Protein AF-A0A2D3TFD7-F1 (afdb_monomer_lite)

InterPro domains:
  IPR010998 Integrase/recombinase, N-terminal [G3DSA:1.10.150.130] (1-53)
  IPR011010 DNA breaking-rejoining enzyme, catalytic core [SSF56349] (2-69)

Secondary structure (DSSP, 8-state):
-HHHHHHHHHTT-HHHHHHHHHHHHHHHHHHHHTTS-SS-TTTTSPPPPPP---PPPPHHHHHHHHHHHTTS--

Foldseek 3Di:
DLVVLVVCVVVVNLVVSQVVLVVLQVVVVVCVVVVNDVDRPSVVHDHRDDDDPDDDDDPVNVVVVVVVVVPDDD

Organism: NCBI:txid138072

Sequence (74 aa):
MAEFLNSYPEQGKTATAKLTRGILIDLFNGAIAEGHLDNNPAVPTKNPRVQIQRARLSLEEFLLIRECSRHFPS

Radius of gyration: 20.68 Å; chains: 1; bounding box: 40×24×58 Å

pLDDT: mean 87.44, std 7.37, range [68.0, 97.5]

Structure (mmCIF, N/CA/C/O backbone):
data_AF-A0A2D3TFD7-F1
#
_entry.id   AF-A0A2D3TFD7-F1
#
loop_
_atom_site.group_PDB
_atom_site.id
_atom_site.type_symbol
_atom_site.label_atom_id
_atom_site.label_alt_id
_atom_site.label_comp_id
_atom_site.label_asym_id
_atom_site.label_entity_id
_atom_site.label_seq_id
_atom_site.pdbx_PDB_ins_code
_atom_site.Cartn_x
_atom_site.Cartn_y
_atom_site.Cartn_z
_atom_site.occupancy
_atom_site.B_iso_or_equiv
_atom_site.auth_seq_id
_atom_site.auth_comp_id
_atom_site.auth_asym_id
_atom_site.auth_atom_id
_atom_site.pdbx_PDB_model_num
ATOM 1 N N . MET A 1 1 ? 10.952 -12.002 -8.660 1.00 68.00 1 MET A N 1
ATOM 2 C CA . MET A 1 1 ? 10.262 -10.747 -8.266 1.00 68.00 1 MET A CA 1
ATOM 3 C C . MET A 1 1 ? 8.793 -10.936 -7.932 1.00 68.00 1 MET A C 1
ATOM 5 O O . MET A 1 1 ? 8.400 -10.547 -6.841 1.00 68.00 1 MET A O 1
ATOM 9 N N . ALA A 1 2 ? 7.985 -11.534 -8.815 1.00 73.12 2 ALA A N 1
ATOM 10 C CA . ALA A 1 2 ? 6.572 -11.787 -8.515 1.00 73.12 2 ALA A CA 1
ATOM 11 C C . ALA A 1 2 ? 6.384 -12.651 -7.253 1.00 73.12 2 ALA A C 1
ATOM 13 O O . ALA A 1 2 ? 5.627 -12.273 -6.371 1.00 73.12 2 ALA A O 1
ATOM 14 N N . GLU A 1 3 ? 7.145 -13.740 -7.122 1.00 78.00 3 GLU A N 1
ATOM 15 C CA . GLU A 1 3 ? 7.119 -14.620 -5.942 1.00 78.00 3 GLU A CA 1
ATOM 16 C C . GLU A 1 3 ? 7.492 -13.885 -4.642 1.00 78.00 3 GLU A C 1
ATOM 18 O O . GLU A 1 3 ? 6.768 -13.950 -3.653 1.00 78.00 3 GLU A O 1
ATOM 23 N N . PHE A 1 4 ? 8.548 -13.065 -4.681 1.00 78.38 4 PHE A N 1
ATOM 24 C CA . PHE A 1 4 ? 8.959 -12.225 -3.553 1.00 78.38 4 PHE A CA 1
ATOM 25 C C . PHE A 1 4 ? 7.860 -11.240 -3.128 1.00 78.38 4 PHE A C 1
ATOM 27 O O . PHE A 1 4 ? 7.531 -11.156 -1.948 1.00 78.38 4 PHE A O 1
ATOM 34 N N . LEU A 1 5 ? 7.235 -10.532 -4.076 1.00 77.81 5 LEU A N 1
ATOM 35 C CA . LEU A 1 5 ? 6.144 -9.598 -3.775 1.00 77.81 5 LEU A CA 1
ATOM 36 C C . LEU A 1 5 ? 4.865 -10.306 -3.303 1.00 77.81 5 LEU A C 1
ATOM 38 O O . LEU A 1 5 ? 4.125 -9.730 -2.507 1.00 77.81 5 LEU A O 1
ATOM 42 N N . ASN A 1 6 ? 4.619 -11.538 -3.752 1.00 78.44 6 ASN A N 1
ATOM 43 C CA . ASN A 1 6 ? 3.458 -12.338 -3.356 1.00 78.44 6 ASN A CA 1
ATOM 44 C C . ASN A 1 6 ? 3.577 -12.917 -1.936 1.00 78.44 6 ASN A C 1
ATOM 46 O O . ASN A 1 6 ? 2.548 -13.138 -1.304 1.00 78.44 6 ASN A O 1
ATOM 50 N N . SER A 1 7 ? 4.793 -13.045 -1.395 1.00 80.12 7 SER A N 1
ATOM 51 C CA . SER A 1 7 ? 5.017 -13.497 -0.011 1.00 80.12 7 SER A CA 1
ATOM 52 C C . SER A 1 7 ? 4.518 -12.509 1.063 1.00 80.12 7 SER A C 1
ATOM 54 O O . SER A 1 7 ? 4.222 -12.893 2.194 1.00 80.12 7 SER A O 1
ATOM 56 N N . TYR A 1 8 ? 4.398 -11.217 0.730 1.00 76.94 8 TYR A N 1
ATOM 57 C CA . TYR A 1 8 ? 3.951 -10.177 1.665 1.00 76.94 8 TYR A CA 1
ATOM 58 C C . TYR A 1 8 ? 2.430 -10.183 1.905 1.00 76.94 8 TYR A C 1
ATOM 60 O O . TYR A 1 8 ? 2.025 -10.087 3.067 1.00 76.94 8 TYR A O 1
ATOM 68 N N . PRO A 1 9 ? 1.567 -10.291 0.871 1.00 73.62 9 PRO A N 1
ATOM 69 C CA . PRO A 1 9 ? 0.136 -10.522 1.049 1.00 73.62 9 PRO A CA 1
ATOM 70 C C . PRO A 1 9 ? -0.188 -11.744 1.913 1.00 73.62 9 PRO A C 1
ATOM 72 O O . PRO A 1 9 ? -1.078 -11.650 2.754 1.00 73.62 9 PRO A O 1
ATOM 75 N N . GLU A 1 10 ? 0.554 -12.847 1.765 1.00 74.81 10 GLU A N 1
ATOM 76 C CA . GLU A 1 10 ? 0.363 -14.071 2.566 1.00 74.81 10 GLU A CA 1
ATOM 77 C C . GLU A 1 10 ? 0.621 -13.843 4.064 1.00 74.81 10 GLU A C 1
ATOM 79 O O . GLU A 1 10 ? 0.019 -14.491 4.912 1.00 74.81 10 GLU A O 1
ATOM 84 N N . GLN A 1 11 ? 1.452 -12.854 4.403 1.00 78.06 11 GLN A N 1
ATOM 85 C CA . GLN A 1 11 ? 1.743 -12.443 5.780 1.00 78.06 11 GLN A CA 1
ATOM 86 C C . GLN A 1 11 ? 0.832 -11.309 6.285 1.00 78.06 11 GLN A C 1
ATOM 88 O O . GLN A 1 11 ? 1.116 -10.707 7.321 1.00 78.06 11 GLN A O 1
ATOM 93 N N . GLY A 1 12 ? -0.209 -10.930 5.534 1.00 77.12 12 GLY A N 1
ATOM 94 C CA . GLY A 1 12 ? -1.067 -9.782 5.856 1.00 77.12 12 GLY A CA 1
ATOM 95 C C . GLY A 1 12 ? -0.400 -8.413 5.654 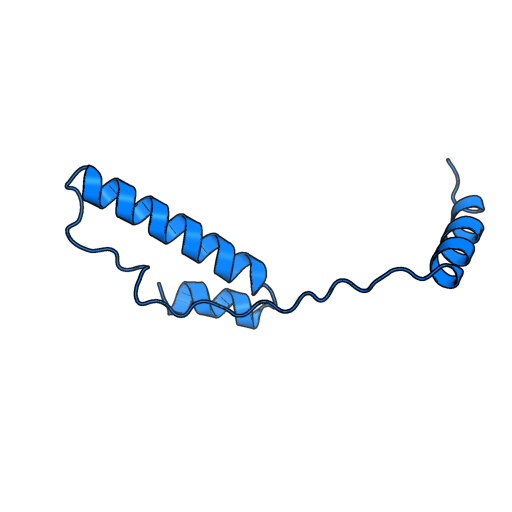1.00 77.12 12 GLY A C 1
ATOM 96 O O . GLY A 1 12 ? -0.964 -7.380 6.015 1.00 77.12 12 GLY A O 1
ATOM 97 N N . LYS A 1 13 ? 0.790 -8.365 5.040 1.00 84.25 13 LYS A N 1
ATOM 98 C CA . LYS A 1 13 ? 1.600 -7.151 4.817 1.00 84.25 13 LYS A CA 1
ATOM 99 C C . LYS A 1 13 ? 1.375 -6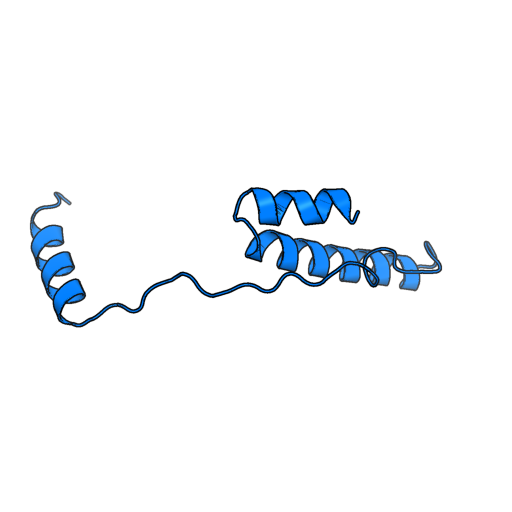.558 3.424 1.00 84.25 13 LYS A C 1
ATOM 101 O O . LYS A 1 13 ? 2.305 -6.119 2.748 1.00 84.25 13 LYS A O 1
ATOM 106 N N . THR A 1 14 ? 0.123 -6.512 2.979 1.00 84.25 14 THR A N 1
ATOM 107 C CA . THR A 1 14 ? -0.255 -6.051 1.631 1.00 84.25 14 THR A CA 1
ATOM 108 C C . THR A 1 14 ? 0.156 -4.597 1.363 1.00 84.25 14 THR A C 1
ATOM 110 O O . THR A 1 14 ? 0.522 -4.252 0.240 1.00 84.25 14 THR A O 1
ATOM 113 N N . ALA A 1 15 ? 0.146 -3.740 2.393 1.00 85.31 15 ALA A N 1
ATOM 114 C CA . ALA A 1 15 ? 0.631 -2.361 2.291 1.00 85.31 15 ALA A CA 1
ATOM 115 C C . ALA A 1 15 ? 2.136 -2.299 1.993 1.00 85.31 15 ALA A C 1
ATOM 117 O O . ALA A 1 15 ? 2.556 -1.577 1.090 1.00 85.31 15 ALA A O 1
ATOM 118 N N . THR A 1 16 ? 2.932 -3.110 2.693 1.00 86.31 16 THR A N 1
ATOM 119 C CA . THR A 1 16 ? 4.377 -3.233 2.467 1.00 86.31 16 THR A CA 1
ATOM 120 C C . THR A 1 16 ? 4.666 -3.740 1.061 1.00 86.31 16 THR A C 1
ATOM 122 O O . THR A 1 16 ? 5.462 -3.128 0.362 1.00 86.31 16 THR A O 1
ATOM 125 N N . ALA A 1 17 ? 3.945 -4.766 0.596 1.00 86.94 17 ALA A N 1
ATOM 126 C CA . ALA A 1 17 ? 4.076 -5.287 -0.767 1.00 86.94 17 ALA A CA 1
ATOM 127 C C . ALA A 1 1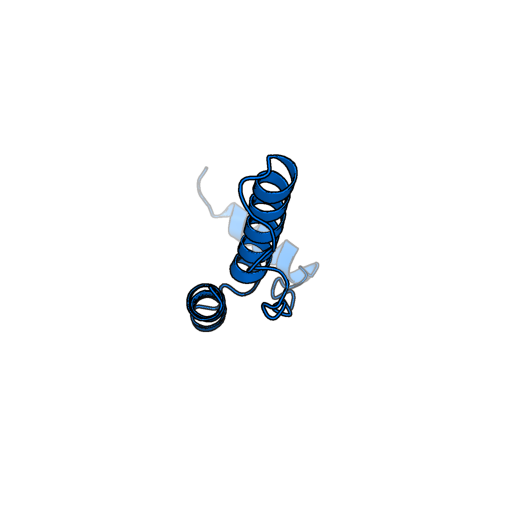7 ? 3.926 -4.185 -1.833 1.00 86.94 17 ALA A C 1
ATOM 129 O O . ALA A 1 17 ? 4.699 -4.111 -2.790 1.00 86.94 17 ALA A O 1
ATOM 130 N N . LYS A 1 18 ? 2.939 -3.297 -1.648 1.00 87.31 18 LYS A N 1
ATOM 131 C CA . LYS A 1 18 ? 2.681 -2.171 -2.552 1.00 87.31 18 LYS A CA 1
ATOM 132 C C . LYS A 1 18 ? 3.814 -1.141 -2.528 1.00 87.31 18 LYS A C 1
ATOM 134 O O . LYS A 1 18 ? 4.226 -0.684 -3.592 1.00 87.31 18 LYS A O 1
ATOM 139 N N . LEU A 1 19 ? 4.317 -0.794 -1.343 1.00 89.38 19 LEU A N 1
ATOM 140 C CA . LEU A 1 19 ? 5.432 0.147 -1.188 1.00 89.38 19 LEU A CA 1
ATOM 141 C C . LEU A 1 19 ? 6.724 -0.411 -1.794 1.00 89.38 19 LEU A C 1
ATOM 143 O O . LEU A 1 19 ? 7.361 0.262 -2.597 1.00 89.38 19 LEU A O 1
ATOM 147 N N . THR A 1 20 ? 7.063 -1.663 -1.486 1.00 90.25 20 THR A N 1
ATOM 148 C CA . THR A 1 20 ? 8.244 -2.346 -2.027 1.00 90.25 20 THR A CA 1
ATOM 149 C C . THR A 1 20 ? 8.196 -2.427 -3.550 1.00 90.25 20 THR A C 1
ATOM 151 O O . THR A 1 20 ? 9.203 -2.174 -4.204 1.00 90.25 20 THR A O 1
ATOM 154 N N . ARG A 1 21 ? 7.024 -2.702 -4.142 1.00 90.50 21 ARG A N 1
ATOM 155 C CA . ARG A 1 21 ? 6.846 -2.660 -5.602 1.00 90.50 21 ARG A CA 1
ATOM 156 C C . ARG A 1 21 ? 7.147 -1.273 -6.178 1.00 90.50 21 ARG A C 1
ATOM 158 O O . ARG A 1 21 ? 7.795 -1.199 -7.215 1.00 90.50 21 ARG A O 1
ATOM 165 N N . GLY A 1 22 ? 6.672 -0.204 -5.535 1.00 90.25 22 GLY A N 1
ATOM 166 C CA . GLY A 1 22 ? 6.942 1.175 -5.963 1.00 90.25 22 GLY A CA 1
ATOM 167 C C . GLY A 1 22 ? 8.438 1.485 -5.964 1.00 90.25 22 GLY A C 1
ATOM 168 O O . GLY A 1 22 ? 8.984 1.836 -7.002 1.00 90.25 22 GLY A O 1
ATOM 169 N N . ILE A 1 23 ? 9.108 1.206 -4.844 1.00 93.31 23 ILE A N 1
ATOM 170 C CA . ILE A 1 23 ? 10.557 1.407 -4.690 1.00 93.31 23 ILE A CA 1
ATOM 171 C C . ILE A 1 23 ? 11.344 0.646 -5.766 1.00 93.31 23 ILE A C 1
ATOM 173 O O . ILE A 1 23 ? 12.276 1.189 -6.349 1.00 93.31 23 ILE A O 1
ATOM 177 N N . LEU A 1 24 ? 10.968 -0.604 -6.055 1.00 91.19 24 LEU A N 1
ATOM 178 C CA . LEU A 1 24 ? 11.637 -1.403 -7.085 1.00 91.19 24 LEU A CA 1
ATOM 179 C C . LEU A 1 24 ? 11.436 -0.827 -8.489 1.00 91.19 24 LEU A C 1
ATOM 181 O O . LEU A 1 24 ? 12.368 -0.852 -9.286 1.00 91.19 24 LEU A O 1
ATOM 185 N N . ILE A 1 25 ? 10.246 -0.305 -8.802 1.00 92.31 25 ILE A N 1
ATOM 186 C CA . ILE A 1 25 ? 10.002 0.349 -10.093 1.00 92.31 25 ILE A CA 1
ATOM 187 C C . ILE A 1 25 ? 10.909 1.567 -10.242 1.00 92.31 25 ILE A C 1
ATOM 189 O O . ILE A 1 25 ? 11.559 1.695 -11.277 1.00 92.31 25 ILE A O 1
ATOM 193 N N . ASP A 1 26 ? 10.985 2.406 -9.213 1.00 93.38 26 ASP A N 1
ATOM 194 C CA . ASP A 1 26 ? 11.794 3.623 -9.241 1.00 93.38 26 ASP A CA 1
ATOM 195 C C . ASP A 1 26 ? 13.289 3.298 -9.350 1.00 93.38 26 ASP A C 1
ATOM 197 O O . ASP A 1 26 ? 13.990 3.885 -10.173 1.00 93.38 26 ASP A O 1
ATOM 201 N N . LEU A 1 27 ? 13.758 2.289 -8.608 1.00 93.94 27 LEU A N 1
ATOM 202 C CA . LEU A 1 27 ? 15.135 1.797 -8.678 1.00 93.94 27 LEU A CA 1
ATOM 203 C C . LEU A 1 27 ? 15.507 1.321 -10.090 1.00 93.94 27 LEU A C 1
ATOM 205 O O . LEU A 1 27 ? 16.533 1.729 -10.631 1.00 93.94 27 LEU A O 1
ATOM 209 N N . PHE A 1 28 ? 14.679 0.466 -10.702 1.00 93.56 28 PHE A N 1
ATOM 210 C CA . PHE A 1 28 ? 14.955 -0.037 -12.049 1.00 93.56 28 PHE A CA 1
ATOM 211 C C . PHE A 1 28 ? 14.845 1.058 -13.110 1.00 93.56 28 PHE A C 1
ATOM 213 O O . PHE A 1 28 ? 15.613 1.038 -14.064 1.00 93.56 28 PHE A O 1
ATOM 220 N N . ASN A 1 29 ? 13.949 2.032 -12.945 1.00 92.81 29 ASN A N 1
ATOM 221 C CA . ASN A 1 29 ? 13.887 3.184 -13.845 1.00 92.81 29 ASN A CA 1
ATOM 222 C C . ASN A 1 29 ? 15.154 4.048 -13.757 1.00 92.81 29 ASN A C 1
ATOM 224 O O . ASN A 1 29 ? 15.638 4.496 -14.792 1.00 92.81 29 ASN A O 1
ATOM 228 N N . GLY A 1 30 ? 15.716 4.236 -12.558 1.00 93.62 30 GLY A N 1
ATOM 229 C CA . GLY A 1 30 ? 17.014 4.895 -12.384 1.00 93.62 30 GLY A CA 1
ATOM 230 C C . GLY A 1 30 ? 18.137 4.152 -13.111 1.00 93.62 30 GLY A C 1
ATOM 231 O O . GLY A 1 30 ? 18.856 4.744 -13.909 1.00 93.62 30 GLY A O 1
ATOM 232 N N . ALA A 1 31 ? 18.207 2.829 -12.939 1.00 93.38 31 ALA A N 1
ATOM 233 C CA . ALA A 1 31 ? 19.193 1.996 -13.627 1.00 93.38 31 ALA A CA 1
ATOM 234 C C . ALA A 1 31 ? 19.046 2.025 -15.164 1.00 93.38 31 ALA A C 1
ATOM 236 O O . ALA A 1 31 ? 20.046 1.989 -15.876 1.00 93.38 31 ALA A O 1
ATOM 237 N N . ILE A 1 32 ? 17.818 2.117 -15.690 1.00 93.62 32 ILE A N 1
ATOM 238 C CA . ILE A 1 32 ? 17.578 2.284 -17.134 1.00 93.62 32 ILE A CA 1
ATOM 239 C C . ILE A 1 32 ? 18.073 3.652 -17.614 1.00 93.62 32 ILE A C 1
ATOM 241 O O . ILE A 1 32 ? 18.710 3.739 -18.660 1.00 93.62 32 ILE A O 1
ATOM 245 N N . ALA A 1 33 ? 17.822 4.719 -16.850 1.00 93.75 33 ALA A N 1
ATOM 246 C CA . ALA A 1 33 ? 18.286 6.064 -17.195 1.00 93.75 33 ALA A CA 1
ATOM 247 C C . ALA A 1 33 ? 19.822 6.168 -17.238 1.00 93.75 33 ALA A C 1
ATOM 249 O O . ALA A 1 33 ? 20.367 6.914 -18.047 1.00 93.75 33 ALA A O 1
ATOM 250 N N . GLU A 1 34 ? 20.511 5.388 -16.407 1.00 94.62 34 GLU A N 1
ATOM 251 C CA . GLU A 1 34 ? 21.974 5.262 -16.397 1.00 94.62 34 GLU A CA 1
ATOM 252 C C . GLU A 1 34 ? 22.511 4.307 -17.484 1.00 94.62 34 GLU A C 1
ATOM 254 O O . GLU A 1 34 ? 23.722 4.191 -17.666 1.00 94.62 34 GLU A O 1
ATOM 259 N N . GLY A 1 35 ? 21.630 3.637 -18.236 1.00 92.94 35 GLY A N 1
ATOM 260 C CA . GLY A 1 35 ? 21.997 2.703 -19.303 1.00 92.94 35 GLY A CA 1
ATOM 261 C C . GLY A 1 35 ? 22.426 1.317 -18.812 1.00 92.94 35 GLY A C 1
ATOM 262 O O . GLY A 1 35 ? 23.001 0.546 -19.576 1.00 92.94 35 GLY A O 1
ATOM 263 N N . HIS A 1 36 ? 22.158 0.976 -17.548 1.00 91.62 36 HIS A N 1
ATOM 264 C CA . HIS A 1 36 ? 22.477 -0.336 -16.978 1.00 91.62 36 HIS A CA 1
ATOM 265 C C . HIS A 1 36 ? 21.472 -1.431 -17.364 1.00 91.62 36 HIS A C 1
ATOM 267 O O . HIS A 1 36 ? 21.801 -2.615 -17.289 1.00 91.62 36 HIS A O 1
ATOM 273 N N . LEU A 1 37 ? 20.245 -1.059 -17.740 1.00 90.50 37 LEU A N 1
ATOM 274 C CA . LEU A 1 37 ? 19.159 -1.974 -18.102 1.00 90.50 37 LEU A CA 1
ATOM 275 C C . LEU A 1 37 ? 18.329 -1.392 -19.253 1.00 90.50 37 LEU A C 1
ATOM 277 O O . LEU A 1 37 ? 18.160 -0.182 -19.335 1.00 90.50 37 LEU A O 1
ATOM 281 N N . ASP A 1 38 ? 17.729 -2.256 -20.074 1.00 89.38 38 ASP A N 1
ATOM 282 C CA . ASP A 1 38 ? 16.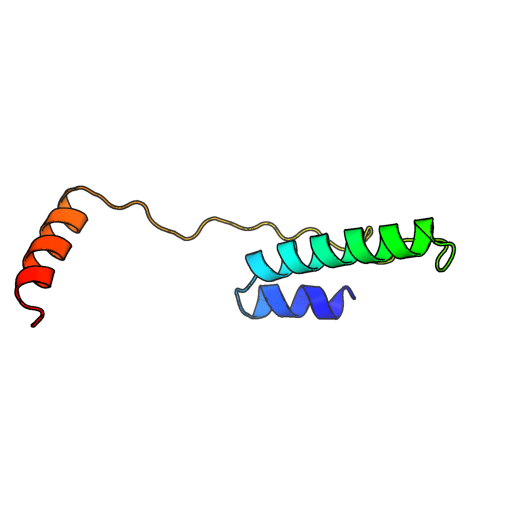836 -1.828 -21.165 1.00 89.38 38 ASP A CA 1
ATOM 283 C C . ASP A 1 38 ? 15.352 -1.810 -20.771 1.00 89.38 38 ASP A C 1
ATOM 285 O O . ASP A 1 38 ? 14.544 -1.120 -21.385 1.00 89.38 38 ASP A O 1
ATOM 289 N N . ASN A 1 39 ? 14.958 -2.602 -19.767 1.00 89.44 39 ASN A N 1
ATOM 290 C CA . ASN A 1 39 ? 13.555 -2.807 -19.404 1.00 89.44 39 ASN A CA 1
ATOM 291 C C . ASN A 1 39 ? 13.370 -2.960 -17.894 1.00 89.44 39 ASN A C 1
ATOM 293 O O . ASN A 1 39 ? 14.218 -3.521 -17.203 1.00 89.44 39 ASN A O 1
ATOM 297 N N . ASN A 1 40 ? 12.215 -2.517 -17.387 1.00 89.31 40 ASN A N 1
ATOM 298 C CA . ASN A 1 40 ? 11.889 -2.585 -15.964 1.00 89.31 40 ASN A CA 1
ATOM 299 C C . ASN A 1 40 ? 11.116 -3.880 -15.628 1.00 89.31 40 ASN A C 1
ATOM 301 O O . ASN A 1 40 ? 9.924 -3.984 -15.940 1.00 89.31 40 ASN A O 1
ATOM 305 N N . PRO A 1 41 ? 11.732 -4.855 -14.930 1.00 87.75 41 PRO A N 1
ATOM 306 C CA . PRO A 1 41 ? 11.087 -6.128 -14.608 1.00 87.75 41 PRO A CA 1
ATOM 307 C C . PRO A 1 41 ? 10.004 -6.010 -13.520 1.00 87.75 41 PRO A C 1
ATOM 309 O O . PRO A 1 41 ? 9.229 -6.947 -13.321 1.00 87.75 41 PRO A O 1
ATOM 312 N N . ALA A 1 42 ? 9.925 -4.885 -12.798 1.00 86.19 42 ALA A N 1
ATOM 313 C CA . ALA A 1 42 ? 8.930 -4.660 -11.749 1.00 86.19 42 ALA A CA 1
ATOM 314 C C . ALA A 1 42 ? 7.599 -4.097 -12.286 1.00 86.19 42 ALA A C 1
ATOM 316 O O . ALA A 1 42 ? 6.560 -4.285 -11.648 1.00 86.19 42 ALA A O 1
ATOM 317 N N . VAL A 1 43 ? 7.586 -3.480 -13.473 1.00 85.25 43 VAL A N 1
ATOM 318 C CA . VAL A 1 43 ? 6.371 -2.951 -14.125 1.00 85.25 43 VAL A CA 1
ATOM 319 C C . VAL A 1 43 ? 5.280 -4.010 -14.361 1.00 85.25 43 VAL A C 1
ATOM 321 O O . VAL A 1 43 ? 4.143 -3.753 -13.954 1.00 85.25 43 VAL A O 1
ATOM 324 N N . PRO A 1 44 ? 5.560 -5.206 -14.925 1.00 86.88 44 PRO A N 1
ATOM 325 C CA . PRO A 1 44 ? 4.523 -6.210 -15.197 1.00 86.88 44 PRO A CA 1
ATOM 326 C C . PRO A 1 44 ? 3.967 -6.894 -13.935 1.00 86.88 44 PRO A C 1
ATOM 328 O O . PRO A 1 44 ? 3.052 -7.711 -14.021 1.00 86.88 44 PRO A O 1
ATOM 331 N N . THR A 1 45 ? 4.494 -6.591 -12.744 1.00 84.00 45 THR A N 1
ATOM 332 C CA . THR A 1 45 ? 4.025 -7.213 -11.497 1.00 84.00 45 THR A CA 1
ATOM 333 C C . THR A 1 45 ? 2.658 -6.668 -11.067 1.00 84.00 45 THR A C 1
ATOM 335 O O . THR A 1 45 ? 2.365 -5.479 -11.226 1.00 84.00 45 THR A O 1
ATOM 338 N N . LYS A 1 46 ? 1.816 -7.526 -10.477 1.00 81.06 46 LYS A N 1
ATOM 339 C CA . LYS A 1 46 ? 0.466 -7.170 -10.010 1.00 81.06 46 LYS A CA 1
ATOM 340 C C . LYS A 1 46 ? 0.527 -6.140 -8.878 1.00 81.06 46 LYS A C 1
ATOM 342 O O . LYS A 1 46 ? 1.248 -6.326 -7.903 1.00 81.06 46 LYS A O 1
ATOM 347 N N . ASN A 1 47 ? -0.270 -5.076 -8.981 1.00 81.00 47 ASN A N 1
ATOM 348 C CA . ASN A 1 47 ? -0.394 -4.073 -7.923 1.00 81.00 47 ASN A CA 1
ATOM 349 C C . ASN A 1 47 ? -1.339 -4.579 -6.808 1.00 81.00 47 ASN A C 1
ATOM 351 O O . ASN A 1 47 ? -2.515 -4.839 -7.095 1.00 81.00 47 ASN A O 1
ATOM 355 N N . PRO A 1 48 ? -0.875 -4.734 -5.553 1.00 79.19 48 PRO A N 1
ATOM 356 C CA . PRO A 1 48 ? -1.717 -5.200 -4.455 1.00 79.19 48 PRO A CA 1
ATOM 357 C C . PRO A 1 48 ? -2.794 -4.168 -4.086 1.00 79.19 48 PRO A C 1
ATOM 359 O O . PRO A 1 48 ? -2.504 -2.986 -3.878 1.00 79.19 48 PRO A O 1
ATOM 362 N N . ARG A 1 49 ? -4.055 -4.604 -3.957 1.00 80.69 49 ARG A N 1
ATOM 363 C CA . ARG A 1 49 ? -5.133 -3.761 -3.417 1.00 80.69 49 ARG A CA 1
ATOM 364 C C . ARG A 1 49 ? -5.078 -3.794 -1.893 1.00 80.69 49 ARG A C 1
ATOM 366 O O . ARG A 1 49 ? -5.251 -4.845 -1.290 1.00 80.69 49 ARG A O 1
ATOM 373 N N . VAL A 1 50 ? -4.845 -2.637 -1.285 1.00 82.50 50 VAL A N 1
ATOM 374 C CA . VAL A 1 50 ? -4.778 -2.481 0.172 1.00 82.50 50 VAL A CA 1
ATOM 375 C C . VAL A 1 50 ? -6.105 -1.909 0.648 1.00 82.50 50 VAL A C 1
ATOM 377 O O . VAL A 1 50 ? -6.465 -0.799 0.261 1.00 82.50 50 VAL A O 1
ATOM 380 N N . GLN A 1 51 ? -6.826 -2.659 1.477 1.00 84.94 51 GLN A N 1
ATOM 381 C CA . GLN A 1 51 ? -7.961 -2.126 2.226 1.00 84.94 51 GLN A CA 1
ATOM 382 C C . GLN A 1 51 ? -7.455 -1.519 3.537 1.00 84.94 51 GLN A C 1
ATOM 384 O O . GLN A 1 51 ? -6.582 -2.085 4.198 1.00 84.94 51 GLN A O 1
ATOM 389 N N . ILE A 1 52 ? -7.975 -0.346 3.900 1.00 84.75 52 ILE A N 1
ATOM 390 C CA . ILE A 1 52 ? -7.623 0.309 5.162 1.00 84.75 52 ILE A CA 1
ATOM 391 C C . ILE A 1 52 ? -8.333 -0.428 6.295 1.00 84.75 52 ILE A C 1
ATOM 393 O O . ILE A 1 52 ? -9.553 -0.393 6.386 1.00 84.75 52 ILE A O 1
ATOM 397 N N . GLN A 1 53 ? -7.553 -1.084 7.152 1.00 89.06 53 GLN A N 1
ATOM 398 C CA . GLN A 1 53 ? -8.066 -1.853 8.292 1.00 89.06 53 GLN A CA 1
ATOM 399 C C . GLN A 1 53 ? -8.200 -1.014 9.571 1.00 89.06 53 GLN A C 1
ATOM 401 O O . GLN A 1 53 ? -8.777 -1.464 10.554 1.00 89.06 53 GLN A O 1
ATOM 406 N N . ARG A 1 54 ? -7.653 0.209 9.586 1.00 90.31 54 ARG A N 1
ATOM 407 C CA . ARG A 1 54 ? -7.715 1.085 10.759 1.00 90.31 54 ARG A CA 1
ATOM 408 C C . ARG A 1 54 ? -9.151 1.567 10.967 1.00 90.31 54 ARG A C 1
ATOM 410 O O . ARG A 1 54 ? -9.669 2.320 10.142 1.00 90.31 54 ARG A O 1
ATOM 417 N N . ALA A 1 55 ? -9.753 1.165 12.083 1.00 93.44 55 ALA A N 1
ATOM 418 C CA . ALA A 1 55 ? -11.075 1.623 12.487 1.00 93.44 55 ALA A CA 1
ATOM 419 C C . ALA A 1 55 ? -11.083 3.127 12.813 1.00 93.44 55 ALA A C 1
ATOM 421 O O . ALA A 1 55 ? -10.062 3.721 13.182 1.00 93.44 55 ALA A O 1
ATOM 422 N N . ARG A 1 56 ? -12.254 3.750 12.654 1.00 95.38 56 ARG A N 1
ATOM 423 C CA . ARG A 1 56 ? -12.514 5.105 13.153 1.00 95.38 56 ARG A CA 1
ATOM 424 C C . ARG A 1 56 ? -12.752 5.037 14.660 1.00 95.38 56 ARG A C 1
ATOM 426 O O . ARG A 1 56 ? -13.277 4.043 15.134 1.00 95.38 56 ARG A O 1
ATOM 433 N N . LEU A 1 57 ? -12.376 6.100 15.368 1.00 96.50 57 LEU A N 1
ATOM 434 C CA . LEU A 1 57 ? -12.620 6.242 16.800 1.00 96.50 57 LEU A CA 1
ATOM 435 C C . LEU A 1 57 ? -13.905 7.047 17.013 1.00 96.50 57 LEU A C 1
ATOM 437 O O . LEU A 1 57 ? -14.002 8.185 16.547 1.00 96.50 57 LEU A O 1
ATOM 441 N N . SER A 1 58 ? -14.875 6.457 17.697 1.00 97.00 58 SER A N 1
ATOM 442 C CA . SER A 1 58 ? -16.091 7.120 18.161 1.00 97.00 58 SER A CA 1
ATOM 443 C C . SER A 1 58 ? -15.839 7.937 19.432 1.00 97.00 58 SER A C 1
ATOM 445 O O . SER A 1 58 ? -14.830 7.779 20.124 1.00 97.00 58 SER A O 1
ATOM 447 N N . LEU A 1 59 ? -16.779 8.827 19.760 1.00 97.19 59 LEU A N 1
ATOM 448 C CA . LEU A 1 59 ? -16.707 9.617 20.989 1.00 97.19 59 LEU A CA 1
ATOM 449 C C . LEU A 1 59 ? -16.758 8.731 22.245 1.00 97.19 59 LEU A C 1
ATOM 451 O O . LEU A 1 59 ? -16.053 9.004 23.214 1.00 97.19 59 LEU A O 1
ATOM 455 N N . GLU A 1 60 ? -17.562 7.669 22.220 1.00 97.50 60 GLU A N 1
ATOM 456 C CA . GLU A 1 60 ? -17.708 6.725 23.333 1.00 97.50 60 GLU A CA 1
ATOM 457 C C . GLU A 1 60 ? -16.394 5.985 23.606 1.00 97.50 60 GLU A C 1
ATOM 459 O O . GLU A 1 60 ? -15.909 5.981 24.739 1.00 97.50 60 GLU A O 1
ATOM 464 N N . GLU A 1 61 ? -15.762 5.447 22.556 1.00 96.75 61 GLU A N 1
ATOM 465 C CA . GLU A 1 61 ? -14.448 4.803 22.654 1.00 96.75 61 GLU A CA 1
ATOM 466 C C . GLU A 1 61 ? -13.384 5.780 23.169 1.00 96.75 61 GLU A C 1
ATOM 468 O O . GLU A 1 61 ? -12.551 5.414 23.998 1.00 96.75 61 GLU A O 1
ATOM 473 N N . PHE A 1 62 ? -13.424 7.043 22.732 1.00 96.50 62 PHE A N 1
ATOM 474 C CA . PHE A 1 62 ? -12.504 8.068 23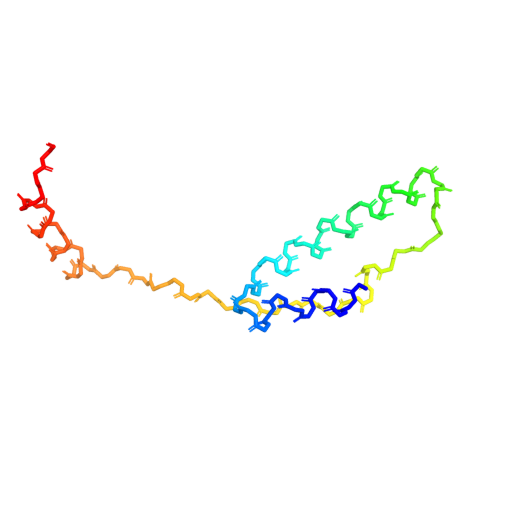.222 1.00 96.50 62 PHE A CA 1
ATOM 475 C C . PHE A 1 62 ? -12.662 8.331 24.727 1.00 96.50 62 PHE A C 1
ATOM 477 O O . PHE A 1 62 ? -11.664 8.356 25.451 1.00 96.50 62 PHE A O 1
ATOM 484 N N . LEU A 1 63 ? -13.893 8.529 25.211 1.00 97.44 63 LEU A N 1
ATOM 485 C CA . LEU A 1 63 ? -14.152 8.789 26.630 1.00 97.44 63 LEU A CA 1
ATOM 486 C C . LEU A 1 63 ? -13.745 7.597 27.505 1.00 97.44 63 LEU A C 1
ATOM 488 O O . LEU A 1 63 ? -13.158 7.801 28.568 1.00 97.44 63 LEU A O 1
ATOM 492 N N . LEU A 1 64 ? -13.985 6.373 27.029 1.00 96.06 64 LEU A N 1
ATOM 493 C CA . LEU A 1 64 ? -13.556 5.149 27.702 1.00 96.06 64 LEU A CA 1
ATOM 494 C C . LEU A 1 64 ? -12.027 5.065 27.813 1.00 96.06 64 LEU A C 1
ATOM 496 O O . LEU A 1 64 ? -11.499 4.892 28.910 1.00 96.06 64 LEU A O 1
ATOM 500 N N . ILE A 1 65 ? -11.307 5.247 26.698 1.00 95.75 65 ILE A N 1
ATOM 501 C CA . ILE A 1 65 ? -9.834 5.244 26.683 1.00 95.75 65 ILE A CA 1
ATOM 502 C C . ILE A 1 65 ? -9.288 6.319 27.628 1.00 95.75 65 ILE A C 1
ATOM 504 O O . ILE A 1 65 ? -8.341 6.065 28.375 1.00 95.75 65 ILE A O 1
ATOM 508 N N . ARG A 1 66 ? -9.901 7.510 27.634 1.00 94.69 66 ARG A N 1
ATOM 509 C CA . ARG A 1 66 ? -9.513 8.604 28.529 1.00 94.69 66 ARG A CA 1
ATOM 510 C C . ARG A 1 66 ? -9.652 8.204 29.995 1.00 94.69 66 ARG A C 1
ATOM 512 O O . ARG A 1 66 ? -8.719 8.441 30.757 1.00 94.69 66 ARG A O 1
ATOM 519 N N . GLU A 1 67 ? -10.766 7.604 30.399 1.00 95.12 67 GLU A N 1
ATOM 520 C CA . GLU A 1 67 ? -10.954 7.192 31.795 1.00 95.12 67 GLU A CA 1
ATOM 521 C C . GLU A 1 67 ? -9.952 6.104 32.205 1.00 95.12 67 GLU A C 1
ATOM 523 O O . GLU A 1 6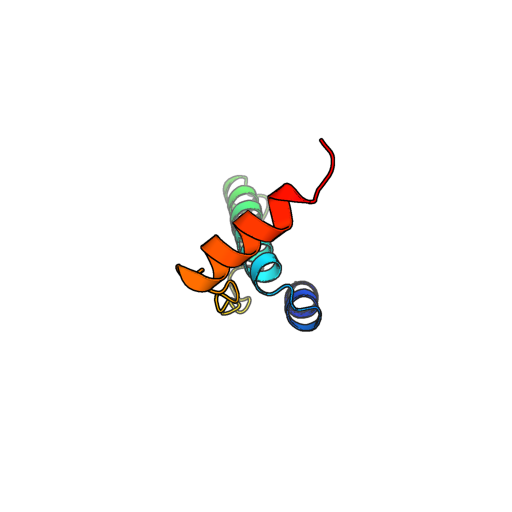7 ? -9.282 6.247 33.230 1.00 95.12 67 GLU A O 1
ATOM 528 N N . CYS A 1 68 ? -9.741 5.089 31.357 1.00 93.19 68 CYS A N 1
ATOM 529 C CA . CYS A 1 68 ? -8.726 4.058 31.591 1.00 93.19 68 CYS A CA 1
ATOM 530 C C . CYS A 1 68 ? -7.314 4.649 31.719 1.00 93.19 68 CYS A C 1
ATOM 532 O O . CYS A 1 68 ? -6.536 4.218 32.569 1.00 93.19 68 CYS A O 1
ATOM 534 N N . SER A 1 69 ? -6.982 5.667 30.919 1.00 92.25 69 SER A N 1
ATOM 535 C CA . SER A 1 69 ? -5.657 6.296 30.958 1.00 92.25 69 SER A CA 1
ATOM 536 C C . SER A 1 69 ? -5.340 6.977 32.294 1.00 92.25 69 SER A C 1
ATOM 538 O O . SER A 1 69 ? -4.178 7.053 32.672 1.00 92.25 69 SER A O 1
ATOM 540 N N . ARG A 1 70 ? -6.352 7.400 33.068 1.00 91.38 70 ARG A N 1
ATOM 541 C CA . ARG A 1 70 ? -6.157 8.005 34.402 1.00 91.38 70 ARG A CA 1
ATOM 542 C C . ARG A 1 70 ? -5.617 7.023 35.440 1.00 91.38 70 ARG A C 1
ATOM 544 O O . ARG A 1 70 ? -5.153 7.454 36.488 1.00 91.38 70 ARG A O 1
ATOM 551 N N . HIS A 1 71 ? -5.737 5.725 35.170 1.00 84.69 71 HIS A N 1
ATOM 552 C CA . HIS A 1 71 ? -5.302 4.653 36.063 1.00 84.69 71 HIS A CA 1
ATOM 553 C C . HIS A 1 71 ? -3.914 4.118 35.675 1.00 84.69 71 HIS A C 1
ATOM 555 O O . HIS A 1 71 ? -3.380 3.251 36.365 1.00 84.69 71 HIS A O 1
ATOM 561 N N . PHE A 1 72 ? -3.315 4.635 34.594 1.00 78.88 72 PHE A N 1
ATOM 562 C CA . PHE A 1 72 ? -1.925 4.355 34.258 1.00 78.88 72 PHE A CA 1
ATOM 563 C C . PHE A 1 72 ? -1.003 5.265 35.082 1.00 78.88 72 PHE A C 1
ATOM 565 O O . PHE A 1 72 ? -1.157 6.487 35.022 1.00 78.88 72 PHE A O 1
ATOM 572 N N . PRO A 1 73 ? -0.061 4.704 35.863 1.00 75.06 73 PRO A N 1
ATOM 573 C CA . PRO A 1 73 ? 0.928 5.506 36.567 1.00 75.06 73 PRO A CA 1
ATOM 574 C C . PRO A 1 73 ? 1.838 6.229 35.563 1.00 75.06 73 PRO A C 1
ATOM 576 O O . PRO A 1 73 ? 2.158 5.684 34.505 1.00 75.06 73 PRO A O 1
ATOM 579 N N . SER A 1 74 ? 2.200 7.467 35.907 1.00 70.69 74 SER A N 1
ATOM 580 C CA . SER A 1 74 ? 3.095 8.357 35.154 1.00 70.69 74 SER A CA 1
ATOM 581 C C . SER A 1 74 ? 4.539 7.882 35.139 1.00 70.69 74 SER A C 1
ATOM 583 O O . SER A 1 74 ? 5.001 7.479 36.232 1.00 70.69 74 SER A O 1
#